Protein AF-A0A8B6C762-F1 (afdb_monomer_lite)

Sequence (130 aa):
MPARGRGRNSKRGVCRSTPACNQREIAEKEATPEEEPTIHAQNDLEGGHSEDDTQSVQSDFASAPKASKKSRPVIDFSPEEEQSMIEWLEANPVLYNKKLNLYKDTAKKEKLWRDKAVEMGKSVDVLKIW

Organism: Mytilus galloprovincialis (NCBI:txid29158)

Secondary structure (DSSP, 8-state):
------------------------------------------------------------------PPPPPPPP----HHHHHHHHHHHHH-GGGT-TTSGGGG-HHHHHHHHHHHHHHTTS-HHHHHH-

InterPro domains:
  IPR006578 MADF domain [PF10545] (86-126)

Foldseek 3Di:
DDDDDDDDDDDDDDDDDDDDDDDDDDDDDDDDDDDDDDDDDDDDDDDDDDDDDDDDDDDDDDDDPPPDDDDDDDQDDDPVLVVVLVVLCVVCVLCPPPVDPSVPVPVVNVVSLVVSCVVVVHDSVSSVVD

pLDDT: mean 70.14, std 20.06, range [33.78, 95.69]

Radius of gyration: 27.33 Å; chains: 1; bounding box: 45×70×75 Å

Structure (mmCIF, N/CA/C/O backbone):
data_AF-A0A8B6C762-F1
#
_entry.id   AF-A0A8B6C762-F1
#
loop_
_atom_site.group_PDB
_atom_site.id
_atom_site.type_symbol
_atom_site.label_atom_id
_atom_site.label_alt_id
_atom_site.label_comp_id
_atom_site.label_asym_id
_atom_site.label_entity_id
_atom_site.label_seq_id
_atom_site.pdbx_PDB_ins_code
_atom_site.Cartn_x
_atom_site.Cartn_y
_atom_site.Cartn_z
_atom_site.occupancy
_atom_site.B_iso_or_equiv
_atom_site.auth_seq_id
_atom_site.auth_comp_id
_atom_site.auth_asym_id
_atom_site.auth_atom_id
_atom_site.pdbx_PDB_model_num
ATOM 1 N N . MET A 1 1 ? 6.794 13.207 -52.193 1.00 46.81 1 MET A N 1
ATOM 2 C CA . MET A 1 1 ? 5.876 12.049 -52.296 1.00 46.81 1 MET A CA 1
ATOM 3 C C . MET A 1 1 ? 5.956 11.242 -51.002 1.00 46.81 1 MET A C 1
ATOM 5 O O . MET A 1 1 ? 7.025 10.707 -50.743 1.00 46.81 1 MET A O 1
ATOM 9 N N . PRO A 1 2 ? 4.915 11.201 -50.151 1.00 50.66 2 PRO A N 1
ATOM 10 C CA . PRO A 1 2 ? 4.962 10.449 -48.897 1.00 50.66 2 PRO A CA 1
ATOM 11 C C . PRO A 1 2 ? 4.570 8.978 -49.118 1.00 50.66 2 PRO A C 1
ATOM 13 O O . PRO A 1 2 ? 3.472 8.680 -49.592 1.00 50.66 2 PRO A O 1
ATOM 16 N N . ALA A 1 3 ? 5.461 8.051 -48.762 1.00 60.44 3 ALA A N 1
ATOM 17 C CA . ALA A 1 3 ? 5.183 6.619 -48.783 1.00 60.44 3 ALA A CA 1
ATOM 18 C C . ALA A 1 3 ? 4.400 6.209 -47.524 1.00 60.44 3 ALA A C 1
ATOM 20 O O . ALA A 1 3 ? 4.885 6.291 -46.398 1.00 60.44 3 ALA A O 1
ATOM 21 N N . ARG A 1 4 ? 3.159 5.764 -47.737 1.00 57.41 4 ARG A N 1
ATOM 22 C CA . ARG A 1 4 ? 2.280 5.151 -46.736 1.00 57.41 4 ARG A CA 1
ATOM 23 C C . ARG A 1 4 ? 2.764 3.730 -46.414 1.00 57.41 4 ARG A C 1
ATOM 25 O O . ARG A 1 4 ? 2.589 2.834 -47.235 1.00 57.41 4 ARG A O 1
ATOM 32 N N . GLY A 1 5 ? 3.296 3.504 -45.215 1.00 55.62 5 GLY A N 1
ATOM 33 C CA . GLY A 1 5 ? 3.543 2.165 -44.670 1.00 55.62 5 GLY A CA 1
ATOM 34 C C . GLY A 1 5 ? 2.345 1.675 -43.856 1.00 55.62 5 GLY A C 1
ATOM 35 O O . GLY A 1 5 ? 2.034 2.233 -42.810 1.00 55.62 5 GLY A O 1
ATOM 36 N N . ARG A 1 6 ? 1.641 0.662 -44.370 1.00 56.69 6 ARG A N 1
ATOM 37 C CA . ARG A 1 6 ? 0.438 0.049 -43.786 1.00 56.69 6 ARG A CA 1
ATOM 38 C C . ARG A 1 6 ? 0.793 -0.918 -42.652 1.00 56.69 6 ARG A C 1
ATOM 40 O O . ARG A 1 6 ? 1.676 -1.752 -42.814 1.00 56.69 6 ARG A O 1
ATOM 47 N N . GLY A 1 7 ? 0.023 -0.868 -41.567 1.00 49.75 7 GLY A N 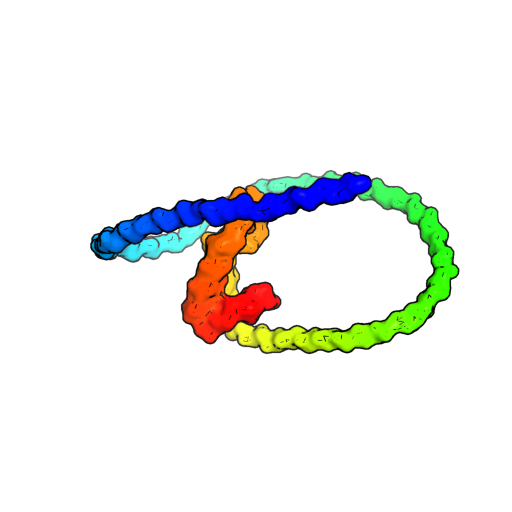1
ATOM 48 C CA . GLY A 1 7 ? -0.002 -1.907 -40.540 1.00 49.75 7 GLY A CA 1
ATOM 49 C C . GLY A 1 7 ? -0.608 -3.233 -41.020 1.00 49.75 7 GLY A C 1
ATOM 50 O O . GLY A 1 7 ? -1.334 -3.268 -42.017 1.00 49.75 7 GLY A O 1
ATOM 51 N N . ARG A 1 8 ? -0.277 -4.304 -40.283 1.00 58.41 8 ARG A N 1
ATOM 52 C CA . ARG A 1 8 ? -0.847 -5.674 -40.199 1.00 58.41 8 ARG A CA 1
ATOM 53 C C . ARG A 1 8 ? 0.169 -6.500 -39.376 1.00 58.41 8 ARG A C 1
ATOM 55 O O . ARG A 1 8 ? 1.354 -6.252 -39.506 1.00 58.41 8 ARG A O 1
ATOM 62 N N . ASN A 1 9 ? -0.129 -7.513 -38.572 1.00 46.31 9 ASN A N 1
ATOM 63 C CA . ASN A 1 9 ? -1.350 -8.109 -38.049 1.00 46.31 9 ASN A CA 1
ATOM 64 C C . ASN A 1 9 ? -0.901 -9.194 -37.038 1.00 46.31 9 ASN A C 1
ATOM 66 O O . ASN A 1 9 ? 0.040 -9.929 -37.314 1.00 46.31 9 ASN A O 1
ATOM 70 N N . SER A 1 10 ? -1.604 -9.286 -35.911 1.00 50.84 10 SER A N 1
ATOM 71 C CA . SER A 1 10 ? -2.041 -10.499 -35.194 1.00 50.84 10 SER A CA 1
ATOM 72 C C . SER A 1 10 ? -1.299 -11.841 -35.385 1.00 50.84 10 SER A C 1
ATOM 74 O O . SER A 1 10 ? -1.336 -12.426 -36.465 1.00 50.84 10 SER A O 1
ATOM 76 N N . LYS A 1 11 ? -0.809 -12.406 -34.267 1.00 57.22 11 LYS A N 1
ATOM 77 C CA . LYS A 1 11 ? -0.786 -13.850 -33.917 1.00 57.22 11 LYS A CA 1
ATOM 78 C C . LYS A 1 11 ? -0.557 -13.949 -32.395 1.00 57.22 11 LYS A C 1
ATOM 80 O O . LYS A 1 11 ? 0.534 -13.691 -31.917 1.00 57.22 11 LYS A O 1
ATOM 85 N N . ARG A 1 12 ? -1.615 -14.006 -31.576 1.00 53.06 12 ARG A N 1
ATOM 86 C CA . ARG A 1 12 ? -2.201 -15.240 -31.009 1.00 53.06 12 ARG A CA 1
ATOM 87 C C . ARG A 1 12 ? -1.148 -16.225 -30.481 1.00 53.06 12 ARG A C 1
ATOM 89 O O . ARG A 1 12 ? -0.680 -17.073 -31.227 1.00 53.06 12 ARG A O 1
ATOM 96 N N . GLY A 1 13 ? -0.867 -16.136 -29.181 1.00 46.78 13 GLY A N 1
ATOM 97 C CA . GLY A 1 13 ? -0.288 -17.208 -28.372 1.00 46.78 13 GLY A CA 1
ATOM 98 C C . GLY A 1 13 ? -1.279 -17.592 -27.277 1.00 46.78 13 GLY A C 1
ATOM 99 O O . GLY A 1 13 ? -1.225 -17.061 -26.176 1.00 46.78 13 GLY A O 1
ATOM 100 N N . VAL A 1 14 ? -2.235 -18.457 -27.618 1.00 50.94 14 VAL A N 1
ATOM 101 C CA . VAL A 1 14 ? -3.075 -19.180 -26.656 1.00 50.94 14 VAL A CA 1
ATOM 102 C C . VAL A 1 14 ? -2.272 -20.405 -26.235 1.00 50.94 14 VAL A C 1
ATOM 104 O O . VAL A 1 14 ? -2.111 -21.317 -27.043 1.00 50.94 14 VAL A O 1
ATOM 107 N N . CYS A 1 15 ? -1.782 -20.441 -24.998 1.00 48.59 15 CYS A N 1
ATOM 108 C CA . CYS A 1 15 ? -1.343 -21.686 -24.372 1.00 48.59 15 CYS A CA 1
ATOM 109 C C . CYS A 1 15 ? -2.401 -22.116 -23.355 1.00 48.59 15 CYS A C 1
ATOM 111 O O . CYS A 1 15 ? -2.835 -21.341 -22.506 1.00 48.59 15 CYS A O 1
ATOM 113 N N . ARG A 1 16 ? -2.869 -23.346 -23.563 1.00 51.06 16 ARG A N 1
ATOM 114 C CA . ARG A 1 16 ? -3.987 -24.014 -22.903 1.00 51.06 16 ARG A CA 1
ATOM 115 C C . ARG A 1 16 ? -3.679 -24.402 -21.455 1.00 51.06 16 ARG A C 1
ATOM 117 O O . ARG A 1 16 ? -2.538 -24.648 -21.086 1.00 51.06 16 ARG A O 1
ATOM 124 N N . SER A 1 17 ? -4.773 -24.514 -20.714 1.00 47.12 17 SER A N 1
ATOM 125 C CA . SER A 1 17 ? -4.969 -25.038 -19.366 1.00 47.12 17 SER A CA 1
ATOM 126 C C . SER A 1 17 ? -4.337 -26.404 -19.074 1.00 47.12 17 SER A C 1
ATOM 128 O O . SER A 1 17 ? -4.377 -27.301 -19.914 1.00 47.12 17 SER A O 1
ATOM 130 N N . THR A 1 18 ? -3.970 -26.601 -17.806 1.00 56.47 18 THR A N 1
ATOM 131 C CA . THR A 1 18 ? -4.074 -27.883 -17.085 1.00 56.47 18 THR A CA 1
ATOM 132 C C . THR A 1 18 ? -4.676 -27.634 -15.692 1.00 56.47 18 THR A C 1
ATOM 134 O O . THR A 1 18 ? -4.180 -26.748 -14.994 1.00 56.47 18 THR A O 1
ATOM 137 N N . PRO A 1 19 ? -5.726 -28.369 -15.275 1.00 57.84 19 PRO A N 1
ATOM 138 C CA . PRO A 1 19 ? -6.214 -28.418 -13.894 1.00 57.84 19 PRO A CA 1
ATOM 139 C C . PRO A 1 19 ? -5.760 -29.699 -13.150 1.00 57.84 19 PRO A C 1
ATOM 141 O O . PRO A 1 19 ? -5.314 -30.647 -13.791 1.00 57.84 19 PRO A O 1
ATOM 144 N N . ALA A 1 20 ? -6.001 -29.723 -11.825 1.00 45.28 20 ALA A N 1
ATOM 145 C CA . ALA A 1 20 ? -5.841 -30.821 -10.838 1.00 45.28 20 ALA A CA 1
ATOM 146 C C . ALA A 1 20 ? -4.420 -30.979 -10.238 1.00 45.28 20 ALA A C 1
ATOM 148 O O . ALA A 1 20 ? -3.443 -30.848 -10.959 1.00 45.28 20 ALA A O 1
ATOM 149 N N . CYS A 1 21 ? -4.172 -31.259 -8.949 1.00 33.78 21 CYS A N 1
ATOM 150 C CA . CYS A 1 21 ? -4.938 -31.646 -7.747 1.00 33.78 21 CYS A CA 1
ATOM 151 C C . CYS A 1 21 ? -3.987 -31.379 -6.542 1.00 33.78 21 CYS A C 1
ATOM 153 O O . CYS A 1 21 ? -2.807 -31.692 -6.652 1.00 33.78 21 CYS A O 1
ATOM 155 N N . ASN A 1 22 ? -4.304 -30.533 -5.559 1.00 44.72 22 ASN A N 1
ATOM 156 C CA . ASN A 1 22 ? -4.894 -30.789 -4.231 1.00 44.72 22 ASN A CA 1
ATOM 157 C C . ASN A 1 22 ? -4.196 -31.802 -3.271 1.00 44.72 22 ASN A C 1
ATOM 159 O O . ASN A 1 22 ? -4.041 -32.972 -3.601 1.00 44.72 22 ASN A O 1
ATOM 163 N N . GLN A 1 23 ? -3.969 -31.312 -2.036 1.00 46.03 23 GLN A N 1
ATOM 164 C CA . GLN A 1 23 ? -3.786 -31.973 -0.718 1.00 46.03 23 GLN A CA 1
ATOM 165 C C . GLN A 1 23 ? -2.415 -32.517 -0.252 1.00 46.03 23 GLN A C 1
ATOM 167 O O . GLN A 1 23 ? -1.937 -33.540 -0.736 1.00 46.03 23 GLN A O 1
ATOM 172 N N . ARG A 1 24 ? -1.885 -31.887 0.818 1.00 51.16 24 ARG A N 1
ATOM 173 C CA . ARG A 1 24 ? -1.632 -32.419 2.193 1.00 51.16 24 ARG A CA 1
ATOM 174 C C . ARG A 1 24 ? -0.865 -31.345 2.993 1.00 51.16 24 ARG A C 1
ATOM 176 O O . ARG A 1 24 ? 0.141 -30.846 2.509 1.00 51.16 24 ARG A O 1
ATOM 183 N N . GLU A 1 25 ? -1.460 -30.732 4.022 1.00 50.69 25 GLU A N 1
ATOM 184 C CA . GLU A 1 25 ? -1.336 -31.103 5.450 1.00 50.69 25 GLU A CA 1
ATOM 185 C C . GLU A 1 25 ? 0.102 -31.447 5.877 1.00 50.69 25 GLU A C 1
ATOM 187 O O . GLU A 1 25 ? 0.690 -32.369 5.316 1.00 50.69 25 GLU A O 1
ATOM 192 N N . ILE A 1 26 ? 0.643 -30.728 6.873 1.00 44.66 26 ILE A N 1
ATOM 193 C CA . ILE A 1 26 ? 1.108 -31.254 8.177 1.00 44.66 26 ILE A CA 1
ATOM 194 C C . ILE A 1 26 ? 1.945 -30.179 8.921 1.00 44.66 26 ILE A C 1
ATOM 196 O O . ILE A 1 26 ? 2.924 -29.660 8.394 1.00 44.66 26 ILE A O 1
ATOM 200 N N . ALA A 1 27 ? 1.552 -29.981 10.185 1.00 48.72 27 ALA A N 1
ATOM 201 C CA . ALA A 1 27 ? 2.325 -29.614 11.380 1.00 48.72 27 ALA A CA 1
ATOM 202 C C . ALA A 1 27 ? 2.843 -28.181 11.593 1.00 48.72 27 ALA A C 1
ATOM 204 O O . ALA A 1 27 ? 3.872 -27.758 11.071 1.00 48.72 27 ALA A O 1
ATOM 205 N N . GLU A 1 28 ? 2.156 -27.526 12.534 1.00 51.03 28 GLU A N 1
ATOM 206 C CA . GLU A 1 28 ? 2.714 -26.887 13.733 1.00 51.03 28 GLU A CA 1
ATOM 207 C C . GLU A 1 28 ? 4.192 -27.184 14.029 1.00 51.03 28 GLU A C 1
ATOM 209 O O . GLU A 1 28 ? 4.608 -28.344 14.106 1.00 51.03 28 GLU A O 1
ATOM 214 N N . LYS A 1 29 ? 4.934 -26.124 14.364 1.00 49.00 29 LYS A N 1
ATOM 215 C CA . LYS A 1 29 ? 5.813 -26.122 15.538 1.00 49.00 29 LYS A CA 1
ATOM 216 C C . LYS A 1 29 ? 6.168 -24.694 15.953 1.00 49.00 29 LYS A C 1
ATOM 218 O O . LYS A 1 29 ? 6.845 -23.978 15.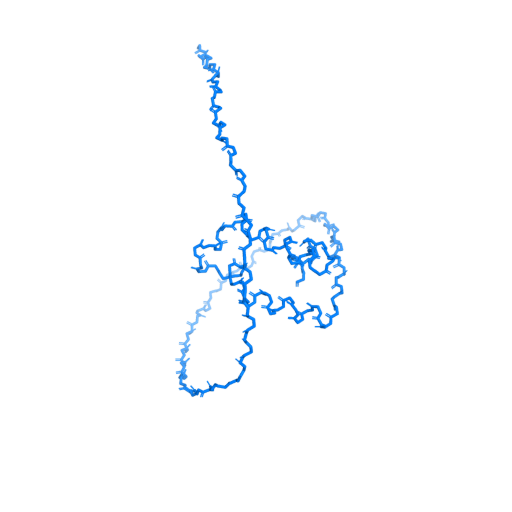222 1.00 49.00 29 LYS A O 1
ATOM 223 N N . GLU A 1 30 ? 5.691 -24.336 17.142 1.00 48.56 30 GLU A N 1
ATOM 224 C CA . GLU A 1 30 ? 6.271 -23.332 18.036 1.00 48.56 30 GLU A CA 1
ATOM 225 C C . GLU A 1 30 ? 7.784 -23.534 18.213 1.00 48.56 30 GLU A C 1
ATOM 227 O O . GLU A 1 30 ? 8.233 -24.672 18.368 1.00 48.56 30 GLU A O 1
ATOM 232 N N . ALA A 1 31 ? 8.527 -22.425 18.282 1.00 43.12 31 ALA A N 1
ATOM 233 C CA . ALA A 1 31 ? 9.642 -22.221 19.215 1.00 43.12 31 ALA A CA 1
ATOM 234 C C . ALA A 1 31 ? 10.148 -20.760 19.144 1.00 43.12 31 ALA A C 1
ATOM 236 O O . ALA A 1 31 ? 10.851 -20.377 18.212 1.00 43.12 31 ALA A O 1
ATOM 237 N N . THR A 1 32 ? 9.803 -19.953 20.147 1.00 38.97 32 THR A N 1
ATOM 238 C CA . THR A 1 32 ? 10.618 -18.846 20.709 1.00 38.97 32 THR A CA 1
ATOM 239 C C . THR A 1 32 ? 11.643 -19.441 21.709 1.00 38.97 32 THR A C 1
ATOM 241 O O . THR A 1 32 ? 11.462 -20.611 22.061 1.00 38.97 32 THR A O 1
ATOM 244 N N . PRO A 1 33 ? 12.627 -18.719 22.308 1.00 51.84 33 PRO A N 1
ATOM 245 C CA . PRO A 1 33 ? 13.250 -17.406 22.037 1.00 51.84 33 PRO A CA 1
ATOM 246 C C . PRO A 1 33 ? 14.819 -17.414 22.146 1.00 51.84 33 PRO A C 1
ATOM 248 O O . PRO A 1 33 ? 15.424 -18.453 22.380 1.00 51.84 33 PRO A O 1
ATOM 251 N N . GLU A 1 34 ? 15.421 -16.215 22.044 1.00 52.41 34 GLU A N 1
ATOM 252 C CA . GLU A 1 34 ? 16.762 -15.764 22.517 1.00 52.41 34 GLU A CA 1
ATOM 253 C C . GLU A 1 34 ? 18.044 -16.180 21.759 1.00 52.41 34 GLU A C 1
ATOM 255 O O . GLU A 1 34 ? 18.348 -17.352 21.595 1.00 52.41 34 GLU A O 1
ATOM 260 N N . GLU A 1 35 ? 18.826 -15.188 21.302 1.00 52.00 35 GLU A N 1
ATOM 261 C CA . GLU A 1 35 ? 20.068 -14.735 21.968 1.00 52.00 35 GLU A CA 1
ATOM 262 C C . GLU A 1 35 ? 20.641 -13.480 21.257 1.00 52.00 35 GLU A C 1
ATOM 264 O O . GLU A 1 35 ? 20.900 -13.480 20.052 1.00 52.00 35 GLU A O 1
ATOM 269 N N . GLU A 1 36 ? 20.841 -12.395 22.018 1.00 54.03 36 GLU A N 1
ATOM 270 C CA . GLU A 1 36 ? 21.813 -11.328 21.711 1.00 54.03 36 GLU A CA 1
ATOM 271 C C . GLU A 1 36 ? 23.242 -11.906 21.749 1.00 54.03 36 GLU A C 1
ATOM 273 O O . GLU A 1 36 ? 23.497 -12.819 22.537 1.00 54.03 36 GLU A O 1
ATOM 278 N N . PRO A 1 37 ? 24.209 -11.372 20.968 1.00 51.38 37 PRO A N 1
ATOM 279 C CA . PRO A 1 37 ? 25.174 -10.473 21.618 1.00 51.38 37 PRO A CA 1
ATOM 280 C C . PRO A 1 37 ? 25.826 -9.382 20.727 1.00 51.38 37 PRO A C 1
ATOM 282 O O . PRO A 1 37 ? 26.233 -9.604 19.590 1.00 51.38 37 PRO A O 1
ATOM 285 N N . THR A 1 38 ? 26.070 -8.235 21.370 1.00 41.12 38 THR A N 1
ATOM 286 C CA . THR A 1 38 ? 27.378 -7.547 21.455 1.00 41.12 38 THR A CA 1
ATOM 287 C C . THR A 1 38 ? 27.913 -6.664 20.301 1.00 41.12 38 THR A C 1
ATOM 289 O O . THR A 1 38 ? 28.448 -7.133 19.308 1.00 41.12 38 THR A O 1
ATOM 292 N N . ILE A 1 39 ? 27.888 -5.346 20.578 1.00 46.34 39 ILE A N 1
ATOM 293 C CA . ILE A 1 39 ? 28.951 -4.301 20.514 1.00 46.34 39 ILE A CA 1
ATOM 294 C C . ILE A 1 39 ? 29.947 -4.257 19.323 1.00 46.34 39 ILE A C 1
ATOM 296 O O . ILE A 1 39 ? 30.723 -5.184 19.146 1.00 46.34 39 ILE A O 1
ATOM 300 N N . HIS A 1 40 ? 30.061 -3.061 18.704 1.00 43.66 40 HIS A N 1
ATOM 301 C CA . HIS A 1 40 ? 31.202 -2.381 18.016 1.00 43.66 40 HIS A CA 1
ATOM 302 C C . HIS A 1 40 ? 30.757 -1.820 16.646 1.00 43.66 40 HIS A C 1
ATOM 304 O O . HIS A 1 40 ? 30.101 -2.512 15.887 1.00 43.66 40 HIS A O 1
ATOM 310 N N . ALA A 1 41 ? 31.054 -0.595 16.213 1.00 46.81 41 ALA A N 1
ATOM 311 C CA . ALA A 1 41 ? 32.076 0.363 16.602 1.00 46.81 41 ALA A CA 1
ATOM 312 C C . ALA A 1 41 ? 31.615 1.793 16.257 1.00 46.81 41 ALA A C 1
ATOM 314 O O . ALA A 1 41 ? 30.822 2.009 15.339 1.00 46.81 41 ALA A O 1
ATOM 315 N N . GLN A 1 42 ? 32.159 2.759 16.994 1.00 46.06 42 GLN A N 1
ATOM 316 C CA . GLN A 1 42 ? 32.115 4.184 16.688 1.00 46.06 42 GLN A CA 1
ATOM 317 C C . GLN A 1 42 ? 32.815 4.445 15.347 1.00 46.06 42 GLN A C 1
ATOM 319 O O . GLN A 1 42 ? 33.936 3.988 15.142 1.00 46.06 42 GLN A O 1
ATOM 324 N N . ASN A 1 43 ? 32.168 5.197 14.459 1.00 45.84 43 ASN A N 1
ATOM 325 C CA . ASN A 1 43 ? 32.835 5.879 13.356 1.00 45.84 43 ASN A CA 1
ATOM 326 C C . ASN A 1 43 ? 32.494 7.364 13.459 1.00 45.84 43 ASN A C 1
ATOM 328 O O . ASN A 1 43 ? 31.465 7.821 12.965 1.00 45.84 43 ASN A O 1
ATOM 332 N N . ASP A 1 44 ? 33.383 8.079 14.143 1.00 48.09 44 ASP A N 1
ATOM 333 C CA . ASP A 1 44 ? 33.642 9.496 13.935 1.00 48.09 44 ASP A CA 1
ATOM 334 C C . ASP A 1 44 ? 34.107 9.684 12.488 1.00 48.09 44 ASP A C 1
ATOM 336 O O . ASP A 1 44 ? 35.149 9.164 12.089 1.00 48.09 44 ASP A O 1
ATOM 340 N N . LEU A 1 45 ? 33.329 10.413 11.697 1.00 54.56 45 LEU A N 1
ATOM 341 C CA . LEU A 1 45 ? 33.788 10.999 10.444 1.00 54.56 45 LEU A CA 1
ATOM 342 C C . LEU A 1 45 ? 33.190 12.399 10.350 1.00 54.56 45 LEU A C 1
ATOM 344 O O . LEU A 1 45 ? 32.112 12.619 9.798 1.00 54.56 45 LEU A O 1
ATOM 348 N N . GLU A 1 46 ? 33.931 13.337 10.936 1.00 52.59 46 GLU A N 1
ATOM 349 C CA . GLU A 1 46 ? 33.887 14.743 10.570 1.00 52.59 46 GLU A CA 1
ATOM 350 C C . GLU A 1 46 ? 34.110 14.868 9.059 1.00 52.59 46 GLU A C 1
ATOM 352 O O . GLU A 1 46 ? 35.147 14.487 8.515 1.00 52.59 46 GLU A O 1
ATOM 357 N N . GLY A 1 47 ? 33.104 15.396 8.373 1.00 44.06 47 GLY A N 1
ATOM 358 C CA . GLY A 1 47 ? 33.168 15.744 6.965 1.00 44.06 47 GLY A CA 1
ATOM 359 C C . GLY A 1 47 ? 32.628 17.149 6.797 1.00 44.06 47 GLY A C 1
ATOM 360 O O . GLY A 1 47 ? 31.438 17.325 6.546 1.00 44.06 47 GLY A O 1
ATOM 361 N N . GLY A 1 48 ? 33.505 18.139 6.971 1.00 50.12 48 GLY A N 1
ATOM 362 C CA . GLY A 1 48 ? 33.223 19.529 6.640 1.00 50.12 48 GLY A CA 1
ATOM 363 C C . GLY A 1 48 ? 32.779 19.643 5.185 1.00 50.12 48 GLY A C 1
ATOM 364 O O . GLY A 1 48 ? 33.487 19.207 4.275 1.00 50.12 48 GLY A O 1
ATOM 365 N N . HIS A 1 49 ? 31.598 20.219 4.970 1.00 42.38 49 HIS A N 1
ATOM 366 C CA . HIS A 1 49 ? 31.143 20.593 3.642 1.00 42.38 49 HIS A CA 1
ATOM 367 C C . HIS A 1 49 ? 30.973 22.104 3.570 1.00 42.38 49 HIS A C 1
ATOM 369 O O . HIS A 1 49 ? 30.172 22.702 4.282 1.00 42.38 49 HIS A O 1
ATOM 375 N N . SER A 1 50 ? 31.815 22.640 2.696 1.00 49.94 50 SER A N 1
ATOM 376 C CA . SER A 1 50 ? 31.982 24.005 2.236 1.00 49.94 50 SER A CA 1
ATOM 377 C C . SER A 1 50 ? 30.695 24.823 2.156 1.00 49.94 50 SER A C 1
ATOM 379 O O . SER A 1 50 ? 29.696 24.425 1.561 1.00 49.94 50 SER A O 1
ATOM 381 N N . GLU A 1 51 ? 30.808 26.017 2.713 1.00 49.94 51 GLU A N 1
ATOM 382 C CA . GLU A 1 51 ? 30.024 27.213 2.445 1.00 49.94 51 GLU A CA 1
ATOM 383 C C . GLU A 1 51 ? 30.150 27.548 0.948 1.00 49.94 51 GLU A C 1
ATOM 385 O O . GLU A 1 51 ? 31.246 27.840 0.469 1.00 49.94 51 GLU A O 1
ATOM 390 N N . ASP A 1 52 ? 29.044 27.457 0.206 1.00 48.88 52 ASP A N 1
ATOM 391 C CA . ASP A 1 52 ? 28.917 28.033 -1.135 1.00 48.88 52 ASP A CA 1
ATOM 392 C C . ASP A 1 52 ? 27.784 29.065 -1.115 1.00 48.88 52 ASP A C 1
ATOM 394 O O . ASP A 1 52 ? 26.593 28.757 -0.989 1.00 48.88 52 ASP A O 1
ATOM 398 N N . ASP A 1 53 ? 28.225 30.318 -1.153 1.00 55.31 53 ASP A N 1
ATOM 399 C CA . ASP A 1 53 ? 27.454 31.541 -1.301 1.00 55.31 53 ASP A CA 1
ATO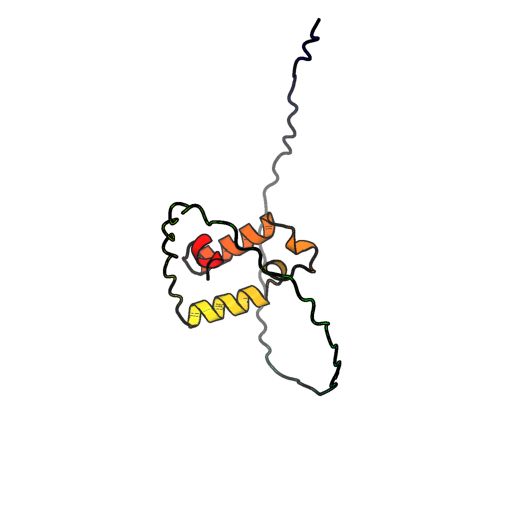M 400 C C . ASP A 1 53 ? 26.769 31.538 -2.675 1.00 55.31 53 ASP A C 1
ATOM 402 O O . ASP A 1 53 ? 27.400 31.757 -3.708 1.00 55.31 53 ASP A O 1
ATOM 406 N N . THR A 1 54 ? 25.459 31.286 -2.702 1.00 56.81 54 THR A N 1
ATOM 407 C CA . THR A 1 54 ? 24.650 31.482 -3.910 1.00 56.81 54 THR A CA 1
ATOM 408 C C . THR A 1 54 ? 23.636 32.593 -3.683 1.00 56.81 54 THR A C 1
ATOM 410 O O . THR A 1 54 ? 22.621 32.460 -2.998 1.00 56.81 54 THR A O 1
ATOM 413 N N . GLN A 1 55 ? 23.965 33.738 -4.275 1.00 50.97 55 GLN A N 1
ATOM 414 C CA . GLN A 1 55 ? 23.183 34.963 -4.289 1.00 50.97 55 GLN A CA 1
ATOM 415 C C . GLN A 1 55 ? 21.753 34.721 -4.789 1.00 50.97 55 GLN A C 1
ATOM 417 O O . GLN A 1 55 ? 21.507 34.257 -5.903 1.00 50.97 55 GLN A O 1
ATOM 422 N N . SER A 1 56 ? 20.800 35.090 -3.935 1.00 58.78 56 SER A N 1
ATOM 423 C CA . SER A 1 56 ? 19.364 35.048 -4.185 1.00 58.78 56 SER A CA 1
ATOM 424 C C . SER A 1 56 ? 18.949 36.197 -5.109 1.00 58.78 56 SER A C 1
ATOM 426 O O . SER A 1 56 ? 18.779 37.337 -4.674 1.00 58.78 56 SER A O 1
ATOM 428 N N . VAL A 1 57 ? 18.781 35.902 -6.399 1.00 58.88 57 VAL A N 1
ATOM 429 C CA . VAL A 1 57 ? 18.087 36.788 -7.341 1.00 58.88 57 VAL A CA 1
ATOM 430 C C . VAL A 1 57 ? 16.578 36.589 -7.194 1.00 58.88 57 VAL A C 1
ATOM 432 O O . VAL A 1 57 ? 16.004 35.581 -7.608 1.00 58.88 57 VAL A O 1
ATOM 435 N N . GLN A 1 58 ? 15.930 37.567 -6.563 1.00 56.41 58 GLN A N 1
ATOM 436 C CA . GLN A 1 58 ? 14.477 37.678 -6.501 1.00 56.41 58 GLN A CA 1
ATOM 437 C C . GLN A 1 58 ? 13.930 37.826 -7.925 1.00 56.41 58 GLN A C 1
ATOM 439 O O . GLN A 1 58 ? 14.225 38.799 -8.612 1.00 56.41 58 GLN A O 1
ATOM 444 N N . SER A 1 59 ? 13.144 36.847 -8.368 1.00 58.78 59 SER A N 1
ATOM 445 C CA . SER A 1 59 ? 12.335 36.946 -9.581 1.00 58.78 59 SER A CA 1
ATOM 446 C C . SER A 1 59 ? 10.863 36.813 -9.205 1.00 58.78 59 SER A C 1
ATOM 448 O O . SER A 1 59 ? 10.471 35.934 -8.434 1.00 58.78 59 SER A O 1
ATOM 450 N N . ASP A 1 60 ? 10.077 37.764 -9.701 1.00 55.56 60 ASP A N 1
ATOM 451 C CA . ASP A 1 60 ? 8.666 37.980 -9.414 1.00 55.56 60 ASP A CA 1
ATOM 452 C C . ASP A 1 60 ? 7.821 36.707 -9.552 1.00 55.56 60 ASP A C 1
ATOM 454 O O . ASP A 1 60 ? 7.624 36.151 -10.636 1.00 55.56 60 ASP A O 1
ATOM 458 N N . PHE A 1 61 ? 7.271 36.255 -8.424 1.00 51.41 61 PHE A N 1
ATOM 459 C CA . PHE A 1 61 ? 6.328 35.145 -8.370 1.00 51.41 61 PHE A CA 1
ATOM 460 C C . PHE A 1 61 ? 4.975 35.595 -8.938 1.00 51.41 61 PHE A C 1
ATOM 462 O O . PHE A 1 61 ? 4.147 36.194 -8.246 1.00 51.41 61 PHE A O 1
ATOM 469 N N . ALA A 1 62 ? 4.714 35.264 -10.203 1.00 60.91 62 ALA A N 1
ATOM 470 C CA . ALA A 1 62 ? 3.356 35.239 -10.730 1.00 60.91 62 ALA A CA 1
ATOM 471 C C . ALA A 1 62 ? 2.507 34.308 -9.843 1.00 60.91 62 ALA A C 1
ATOM 473 O O . ALA A 1 62 ? 2.830 33.131 -9.669 1.00 60.91 62 ALA A O 1
ATOM 474 N N . SER A 1 63 ? 1.441 34.845 -9.243 1.00 63.62 63 SER A N 1
ATOM 475 C CA . SER A 1 63 ? 0.542 34.097 -8.358 1.00 63.62 63 SER A CA 1
ATOM 476 C C . SER A 1 63 ? -0.132 32.950 -9.113 1.00 63.62 63 SER A C 1
ATOM 478 O O . SER A 1 63 ? -1.152 33.132 -9.776 1.00 63.62 63 SER A O 1
ATOM 480 N N . ALA A 1 64 ? 0.442 31.753 -9.003 1.00 69.56 64 ALA A N 1
ATOM 481 C CA . ALA A 1 64 ? -0.176 30.520 -9.462 1.00 69.56 64 ALA A CA 1
ATOM 482 C C . ALA A 1 64 ? -1.444 30.219 -8.632 1.00 69.56 64 ALA A C 1
ATOM 484 O O . ALA A 1 64 ? -1.463 30.468 -7.419 1.00 69.56 64 ALA A O 1
ATOM 485 N N . PRO A 1 65 ? -2.513 29.671 -9.243 1.00 66.25 65 PRO A N 1
ATOM 486 C CA . PRO A 1 65 ? -3.728 29.314 -8.521 1.00 66.25 65 PRO A CA 1
ATOM 487 C C . PRO A 1 65 ? -3.411 28.268 -7.447 1.00 66.25 65 PRO A C 1
ATOM 489 O O . PRO A 1 65 ? -2.830 27.218 -7.724 1.00 66.25 65 PRO A O 1
ATOM 492 N N . LYS A 1 66 ? -3.793 28.567 -6.201 1.00 69.44 66 LYS A N 1
ATOM 493 C CA . LYS A 1 66 ? -3.574 27.694 -5.043 1.00 69.44 66 LYS A CA 1
ATOM 494 C C . LYS A 1 66 ? -4.312 26.373 -5.268 1.00 69.44 66 LYS A C 1
ATOM 496 O O . LYS A 1 66 ? -5.536 26.322 -5.175 1.00 69.44 66 LYS A O 1
ATOM 501 N N . ALA A 1 67 ? -3.569 25.308 -5.568 1.00 72.12 67 ALA A N 1
ATOM 502 C CA . ALA A 1 67 ? -4.118 23.963 -5.661 1.00 72.12 67 ALA A CA 1
ATOM 503 C C . ALA A 1 67 ? -4.797 23.603 -4.330 1.00 72.12 67 ALA A C 1
ATOM 505 O O . ALA A 1 67 ? -4.159 23.613 -3.274 1.00 72.12 67 ALA A O 1
ATOM 506 N N . SER A 1 68 ? -6.098 23.305 -4.369 1.00 72.44 68 SER A N 1
ATOM 507 C CA . SER A 1 68 ? -6.809 22.804 -3.198 1.00 72.44 68 SER A CA 1
ATOM 508 C C . SER A 1 68 ? -6.208 21.455 -2.804 1.00 72.44 68 SER A C 1
ATOM 510 O O . SER A 1 68 ? -6.198 20.498 -3.584 1.00 72.44 68 SER A O 1
ATOM 512 N N . LYS A 1 69 ? -5.643 21.393 -1.593 1.00 76.06 69 LYS A N 1
ATOM 513 C CA . LYS A 1 69 ? -5.075 20.163 -1.038 1.00 76.06 69 LYS A CA 1
ATOM 514 C C . LYS A 1 69 ? -6.200 19.130 -0.954 1.00 76.06 69 LYS A C 1
ATOM 516 O O . LYS A 1 69 ? -7.179 19.349 -0.245 1.00 76.06 69 LYS A O 1
ATOM 521 N N . LYS A 1 70 ? -6.087 18.026 -1.702 1.00 75.56 70 LYS A N 1
ATOM 522 C CA . LYS A 1 70 ? -6.980 16.872 -1.531 1.00 75.56 70 LYS A CA 1
ATOM 523 C C . LYS A 1 70 ? -6.830 16.384 -0.090 1.00 75.56 70 LYS A C 1
ATOM 525 O O . LYS A 1 70 ? -5.704 16.159 0.354 1.00 75.56 70 LYS A O 1
ATOM 530 N N . SER A 1 71 ? -7.947 16.260 0.625 1.00 73.75 71 SER A N 1
ATOM 531 C CA . SER A 1 71 ? -7.957 15.659 1.959 1.00 73.75 71 SER A CA 1
ATOM 532 C C . SER A 1 71 ? -7.412 14.241 1.852 1.00 73.75 71 SER A C 1
ATOM 534 O O . SER A 1 71 ? -7.889 13.467 1.021 1.00 73.75 71 SER A O 1
ATOM 536 N N . ARG A 1 72 ? -6.408 13.910 2.668 1.00 73.81 72 ARG A N 1
ATOM 537 C CA . ARG A 1 72 ? -5.988 12.516 2.828 1.00 73.81 72 ARG A CA 1
ATOM 538 C C . ARG A 1 72 ? -7.123 11.778 3.547 1.00 73.81 72 ARG A C 1
ATOM 540 O O . ARG A 1 72 ? -7.728 12.378 4.439 1.00 73.81 72 ARG A O 1
ATOM 547 N N . PRO A 1 73 ? -7.463 10.545 3.145 1.00 69.56 73 PRO A N 1
ATOM 548 C CA . PRO A 1 73 ? -8.382 9.736 3.930 1.00 69.56 73 PRO A CA 1
ATOM 549 C C . PRO A 1 73 ? -7.772 9.538 5.321 1.00 69.56 73 PRO A C 1
ATOM 551 O O . PRO A 1 73 ? -6.591 9.210 5.430 1.00 69.56 73 PRO A O 1
ATOM 554 N N . VAL A 1 74 ? -8.559 9.798 6.366 1.00 70.50 74 VAL A N 1
ATOM 555 C CA . VAL A 1 74 ? -8.200 9.386 7.725 1.00 70.50 74 VAL A CA 1
ATOM 556 C C . VAL A 1 74 ? -8.380 7.880 7.756 1.00 70.50 74 VAL A C 1
ATOM 558 O O . VAL A 1 74 ? -9.446 7.370 7.409 1.00 70.50 74 VAL A O 1
ATOM 561 N N . ILE A 1 75 ? -7.295 7.184 8.052 1.00 79.75 75 ILE A N 1
ATOM 562 C CA . ILE A 1 75 ? -7.244 5.738 8.064 1.00 79.75 75 ILE A CA 1
ATOM 563 C C . ILE A 1 75 ? -6.843 5.354 9.480 1.00 79.75 75 ILE A C 1
ATOM 565 O O . ILE A 1 75 ? -5.668 5.408 9.830 1.00 79.75 75 ILE A O 1
ATOM 569 N N . ASP A 1 76 ? -7.840 5.008 10.283 1.00 78.88 76 ASP A N 1
ATOM 570 C CA . ASP A 1 76 ? -7.629 4.572 11.655 1.00 78.88 76 ASP A CA 1
ATOM 571 C C . ASP A 1 76 ? -7.480 3.044 11.652 1.00 78.88 76 ASP A C 1
ATOM 573 O O . ASP A 1 76 ? -8.408 2.313 11.288 1.00 78.88 76 ASP A O 1
ATOM 577 N N . PHE A 1 77 ? -6.288 2.555 11.992 1.00 84.94 77 PHE A N 1
ATOM 578 C CA . PHE A 1 77 ? -6.057 1.148 12.316 1.00 84.94 77 PHE A CA 1
ATOM 579 C C . PHE A 1 77 ? -6.068 0.990 13.837 1.00 84.94 77 PHE A C 1
ATOM 581 O O . PHE A 1 77 ? -5.554 1.832 14.570 1.00 84.94 77 PHE A O 1
ATOM 588 N N . SER A 1 78 ? -6.677 -0.091 14.318 1.00 90.56 78 SER A N 1
ATOM 589 C CA . SER A 1 78 ? -6.521 -0.521 15.707 1.00 90.56 78 SER A CA 1
ATOM 590 C C . SER A 1 78 ? -5.064 -0.939 15.944 1.00 90.56 78 SER A C 1
ATOM 592 O O . SER A 1 78 ? -4.468 -1.528 15.038 1.00 90.56 78 SER A O 1
ATOM 594 N N . PRO A 1 79 ? -4.490 -0.727 17.143 1.00 90.31 79 PRO A N 1
ATOM 595 C CA . PRO A 1 79 ? -3.117 -1.141 17.451 1.00 90.31 79 PRO A CA 1
ATOM 596 C C . PRO A 1 79 ? -2.842 -2.626 17.156 1.00 90.31 79 PRO A C 1
ATOM 598 O O . PRO A 1 79 ? -1.740 -2.987 16.755 1.00 90.31 79 PRO A O 1
ATOM 601 N N . GLU A 1 80 ? -3.848 -3.493 17.290 1.00 91.69 80 GLU A N 1
ATOM 602 C CA . GLU A 1 80 ? -3.730 -4.917 16.942 1.00 91.69 80 GLU A CA 1
ATOM 603 C C . GLU A 1 80 ? -3.555 -5.139 15.430 1.00 91.69 80 GLU A C 1
ATOM 605 O O . GLU A 1 80 ? -2.766 -5.979 14.993 1.00 91.69 80 GLU A O 1
ATOM 610 N N . GLU A 1 81 ? -4.263 -4.361 14.612 1.00 91.19 81 GLU A N 1
ATOM 611 C CA . GLU A 1 81 ? -4.174 -4.440 13.153 1.00 91.19 81 GLU A CA 1
ATOM 612 C C . GLU A 1 81 ? -2.853 -3.851 12.649 1.00 91.19 81 GLU A C 1
ATOM 614 O O . GLU A 1 81 ? -2.263 -4.376 11.704 1.00 91.19 81 GLU A O 1
ATOM 619 N N . GLU A 1 82 ? -2.375 -2.780 13.286 1.00 92.25 82 GLU A N 1
ATOM 620 C CA . GLU A 1 82 ? -1.058 -2.197 13.018 1.00 92.25 82 GLU A CA 1
ATOM 621 C C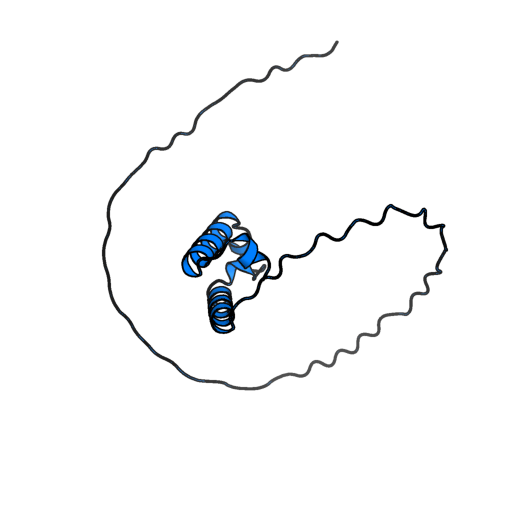 . GLU A 1 82 ? 0.048 -3.213 13.288 1.00 92.25 82 GLU A C 1
ATOM 623 O O . GLU A 1 82 ? 0.889 -3.451 12.419 1.00 92.25 82 GLU A O 1
ATOM 628 N N . GLN A 1 83 ? -0.006 -3.889 14.438 1.00 94.44 83 GLN A N 1
ATOM 629 C CA . GLN A 1 83 ? 0.959 -4.927 14.784 1.00 94.44 83 GLN A CA 1
ATOM 630 C C . GLN A 1 83 ? 0.950 -6.072 13.761 1.00 94.44 83 GLN A C 1
ATOM 632 O O . GLN A 1 83 ? 2.009 -6.485 13.286 1.00 94.44 83 GLN A O 1
ATOM 637 N N . SER A 1 84 ? -0.239 -6.529 13.353 1.00 92.44 84 SER A N 1
ATOM 638 C CA . SER A 1 84 ? -0.383 -7.557 12.313 1.00 92.44 84 SER A CA 1
ATOM 639 C C . SER A 1 84 ? 0.185 -7.114 10.959 1.00 92.44 84 SER A C 1
ATOM 641 O O . SER A 1 84 ? 0.687 -7.931 10.180 1.00 92.44 84 SER A O 1
ATOM 643 N N . MET A 1 85 ? 0.108 -5.820 10.642 1.00 92.75 85 MET A N 1
ATOM 644 C CA . MET A 1 85 ? 0.662 -5.284 9.405 1.00 92.75 85 MET A CA 1
ATOM 645 C C . MET A 1 85 ? 2.183 -5.150 9.462 1.00 92.75 85 MET A C 1
ATOM 647 O O . MET A 1 85 ? 2.839 -5.466 8.469 1.00 92.75 85 MET A O 1
ATOM 651 N N . ILE A 1 86 ? 2.745 -4.747 10.604 1.00 93.88 86 ILE A N 1
ATOM 652 C CA . ILE A 1 86 ? 4.198 -4.694 10.822 1.00 93.88 86 ILE A CA 1
ATOM 653 C C . ILE A 1 86 ? 4.800 -6.090 10.665 1.00 93.88 86 ILE A C 1
ATOM 655 O O . ILE A 1 86 ? 5.685 -6.274 9.831 1.00 93.88 86 ILE A O 1
ATOM 659 N N . GLU A 1 87 ? 4.266 -7.083 11.378 1.00 95.06 87 GLU A N 1
ATOM 660 C CA . GLU A 1 87 ? 4.739 -8.472 11.303 1.00 95.06 87 GLU A CA 1
ATOM 661 C C . GLU A 1 87 ? 4.680 -9.006 9.863 1.00 95.06 87 GLU A C 1
ATOM 663 O O . GLU A 1 87 ? 5.617 -9.625 9.350 1.00 95.06 87 GLU A O 1
ATOM 668 N N . TRP A 1 88 ? 3.594 -8.698 9.152 1.00 94.94 88 TRP A N 1
ATOM 669 C CA . TRP A 1 88 ? 3.448 -9.082 7.756 1.00 94.94 88 TRP A CA 1
ATOM 670 C C . TRP A 1 88 ? 4.461 -8.395 6.829 1.00 94.94 88 TRP A C 1
ATOM 672 O O . TRP A 1 88 ? 4.977 -9.039 5.906 1.00 94.94 88 TRP A O 1
ATOM 682 N N . LEU A 1 89 ? 4.754 -7.109 7.048 1.00 94.38 89 LEU A N 1
ATOM 683 C CA . LEU A 1 89 ? 5.767 -6.379 6.286 1.00 94.38 89 LEU A CA 1
ATOM 684 C C . LEU A 1 89 ? 7.155 -6.973 6.531 1.00 94.38 89 LEU A C 1
ATOM 686 O O . LEU A 1 89 ? 7.869 -7.222 5.559 1.00 94.38 89 LEU A O 1
ATOM 690 N N . GLU A 1 90 ? 7.508 -7.265 7.783 1.00 94.56 90 GLU A N 1
ATOM 691 C CA . GLU A 1 90 ? 8.780 -7.898 8.155 1.00 94.56 90 GLU A CA 1
ATOM 692 C C . GLU A 1 90 ? 8.952 -9.276 7.504 1.00 94.56 90 GLU A C 1
ATOM 694 O O . GLU A 1 90 ? 10.005 -9.568 6.930 1.00 94.56 90 GLU A O 1
ATOM 699 N N . ALA A 1 91 ? 7.893 -10.089 7.486 1.00 94.19 91 ALA A N 1
ATOM 700 C CA . ALA A 1 91 ? 7.890 -11.387 6.812 1.00 94.19 91 ALA A CA 1
ATOM 701 C C . ALA A 1 91 ? 8.013 -11.280 5.278 1.00 94.19 91 ALA A C 1
ATOM 703 O O . ALA A 1 91 ? 8.435 -12.230 4.610 1.00 94.19 91 ALA A O 1
ATOM 704 N N . ASN A 1 92 ? 7.661 -10.131 4.689 1.00 93.69 92 ASN A N 1
ATOM 705 C CA . ASN A 1 92 ? 7.629 -9.914 3.242 1.00 93.69 92 ASN A CA 1
ATOM 706 C C . ASN A 1 92 ? 8.547 -8.758 2.807 1.00 93.69 92 ASN A C 1
ATOM 708 O O . ASN A 1 92 ? 8.080 -7.756 2.247 1.00 93.69 92 ASN A O 1
ATOM 712 N N . PRO A 1 93 ? 9.883 -8.920 2.906 1.00 92.44 93 PRO A N 1
ATOM 713 C CA . PRO A 1 93 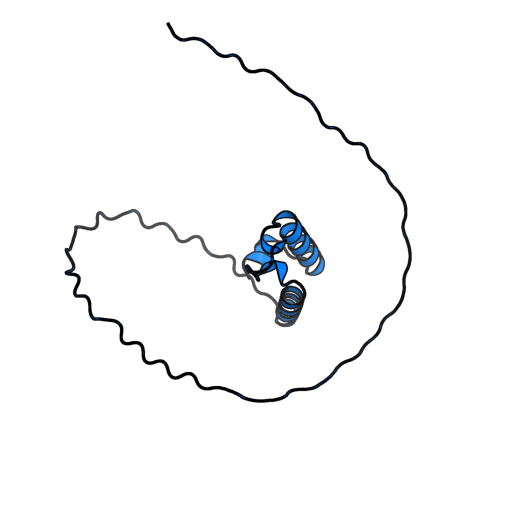? 10.839 -7.868 2.562 1.00 92.44 93 PRO A CA 1
ATOM 714 C C . PRO A 1 93 ? 10.768 -7.433 1.097 1.00 92.44 93 PRO A C 1
ATOM 716 O O . PRO A 1 93 ? 11.215 -6.345 0.743 1.00 92.44 93 PRO A O 1
ATOM 719 N N . VAL A 1 94 ? 10.154 -8.236 0.226 1.00 92.75 94 VAL A N 1
ATOM 720 C CA . VAL A 1 94 ? 9.886 -7.882 -1.175 1.00 92.75 94 VAL A CA 1
ATOM 721 C C . VAL A 1 94 ? 9.042 -6.612 -1.334 1.00 92.75 94 VAL A C 1
ATOM 723 O O . VAL A 1 94 ? 9.068 -6.016 -2.410 1.00 92.75 94 VAL A O 1
ATOM 726 N N . LEU A 1 95 ? 8.309 -6.183 -0.302 1.00 91.19 95 LEU A N 1
ATOM 727 C CA . LEU A 1 95 ? 7.441 -5.005 -0.348 1.00 91.19 95 LEU A CA 1
ATOM 728 C C . LEU A 1 95 ? 8.203 -3.686 -0.163 1.00 91.19 95 LEU A C 1
ATOM 730 O O . LEU A 1 95 ? 7.851 -2.700 -0.813 1.00 91.19 95 LEU A O 1
ATOM 734 N N . TYR A 1 96 ? 9.273 -3.675 0.639 1.00 90.75 96 TYR A N 1
ATOM 735 C CA . TYR A 1 96 ? 10.019 -2.456 0.988 1.00 90.75 96 TYR A CA 1
ATOM 736 C C . TYR A 1 96 ? 11.514 -2.510 0.629 1.00 90.75 96 TYR A C 1
ATOM 738 O O . TYR A 1 96 ? 12.121 -1.476 0.336 1.00 90.75 96 TYR A O 1
ATOM 746 N N . ASN A 1 97 ? 12.131 -3.694 0.591 1.00 93.19 97 ASN A N 1
ATOM 747 C CA . ASN A 1 97 ? 13.568 -3.835 0.384 1.00 93.19 97 ASN A CA 1
ATOM 748 C C . ASN A 1 97 ? 13.951 -3.764 -1.102 1.00 93.19 97 ASN A C 1
ATOM 750 O O . ASN A 1 97 ? 13.934 -4.755 -1.833 1.00 93.19 97 ASN A O 1
ATOM 754 N N . LYS A 1 98 ? 14.403 -2.581 -1.526 1.00 92.69 98 LYS A N 1
ATOM 755 C CA . LYS A 1 98 ? 14.806 -2.272 -2.911 1.00 92.69 98 LYS A CA 1
ATOM 756 C C . LYS A 1 98 ? 16.040 -3.042 -3.396 1.00 92.69 98 LYS A C 1
ATOM 758 O O . LYS A 1 98 ? 16.297 -3.054 -4.599 1.00 92.69 98 LYS A O 1
ATOM 763 N N . LYS A 1 99 ? 16.812 -3.655 -2.489 1.00 93.19 99 LYS A N 1
ATOM 764 C CA . LYS A 1 99 ? 18.009 -4.441 -2.830 1.00 93.19 99 LYS A CA 1
ATOM 765 C C . LYS A 1 99 ? 17.656 -5.838 -3.354 1.00 93.19 99 LYS A C 1
ATOM 767 O O . LYS A 1 99 ? 18.489 -6.469 -3.996 1.00 93.19 99 LYS A O 1
ATOM 772 N N . LEU A 1 100 ? 16.435 -6.322 -3.108 1.00 90.25 100 LEU A N 1
ATOM 773 C CA . LEU A 1 100 ? 15.978 -7.614 -3.615 1.00 90.25 100 LEU A CA 1
ATOM 774 C C . LEU A 1 100 ? 15.591 -7.510 -5.093 1.00 90.25 100 LEU A C 1
ATOM 776 O O . LEU A 1 100 ? 14.817 -6.639 -5.479 1.00 90.25 100 LEU A O 1
ATOM 780 N N . ASN A 1 101 ? 16.038 -8.459 -5.918 1.00 88.50 101 ASN A N 1
ATOM 781 C CA . ASN A 1 101 ? 15.629 -8.530 -7.329 1.00 88.50 101 ASN A CA 1
ATOM 782 C C . ASN A 1 101 ? 14.100 -8.634 -7.482 1.00 88.50 101 ASN A C 1
ATOM 784 O O . ASN A 1 101 ? 13.517 -7.995 -8.357 1.00 88.50 101 ASN A O 1
ATOM 788 N N . LEU A 1 102 ? 13.453 -9.360 -6.564 1.00 88.56 102 LEU A N 1
ATOM 789 C CA . LEU A 1 102 ? 12.000 -9.547 -6.506 1.00 88.56 102 LEU A CA 1
ATOM 790 C C . LEU A 1 102 ? 11.229 -8.275 -6.126 1.00 88.56 102 LEU A C 1
ATOM 792 O O . LEU A 1 102 ? 10.021 -8.211 -6.331 1.00 88.56 102 LEU A O 1
ATOM 796 N N . TYR A 1 103 ? 11.896 -7.234 -5.613 1.00 92.38 103 TYR A N 1
ATOM 797 C CA . TYR A 1 103 ? 11.243 -5.949 -5.350 1.00 92.38 103 TYR A CA 1
ATOM 798 C C . TYR A 1 103 ? 10.678 -5.330 -6.632 1.00 92.38 103 TYR A C 1
ATOM 800 O O . TYR A 1 103 ? 9.721 -4.560 -6.580 1.00 92.38 103 TYR A O 1
ATOM 808 N N . LYS A 1 104 ? 11.235 -5.655 -7.803 1.00 91.62 104 LYS A N 1
ATOM 809 C CA . LYS A 1 104 ? 10.744 -5.146 -9.091 1.00 91.62 104 LYS A CA 1
ATOM 810 C C . LYS A 1 104 ? 9.452 -5.834 -9.549 1.00 91.62 104 LYS A C 1
ATOM 812 O O . LYS A 1 104 ? 8.757 -5.282 -10.400 1.00 91.62 104 LYS A O 1
ATOM 817 N N . ASP A 1 105 ? 9.082 -6.967 -8.948 1.00 92.81 105 ASP A N 1
ATOM 818 C CA . ASP A 1 105 ? 7.907 -7.747 -9.340 1.00 92.81 105 ASP A CA 1
ATOM 819 C C . ASP A 1 105 ? 6.616 -7.142 -8.782 1.00 92.81 105 ASP A C 1
ATOM 821 O O . ASP A 1 105 ? 6.081 -7.546 -7.746 1.00 92.81 105 ASP A O 1
ATOM 825 N N . THR A 1 106 ? 6.074 -6.162 -9.502 1.00 91.81 106 THR A N 1
ATOM 826 C CA . THR A 1 106 ? 4.816 -5.488 -9.147 1.00 91.81 106 THR A CA 1
ATOM 827 C C . THR A 1 106 ? 3.645 -6.460 -9.034 1.00 91.81 106 THR A C 1
ATOM 829 O O . THR A 1 106 ? 2.869 -6.351 -8.093 1.00 91.81 106 THR A O 1
ATOM 832 N N . ALA A 1 107 ? 3.553 -7.463 -9.912 1.00 93.44 107 ALA A N 1
ATOM 833 C CA . ALA A 1 107 ? 2.487 -8.466 -9.871 1.00 93.44 107 ALA A CA 1
ATOM 834 C C . ALA A 1 107 ? 2.487 -9.281 -8.565 1.00 93.44 107 ALA A C 1
ATOM 836 O O . ALA A 1 107 ? 1.426 -9.546 -7.999 1.00 93.44 107 ALA A O 1
ATOM 837 N N . LYS A 1 108 ? 3.673 -9.645 -8.058 1.00 92.94 108 LYS A N 1
ATOM 838 C CA . LYS A 1 108 ? 3.809 -10.397 -6.804 1.00 92.94 108 LYS A CA 1
ATOM 839 C C . LYS A 1 108 ? 3.431 -9.534 -5.603 1.00 92.94 108 LYS A C 1
ATOM 841 O O . LYS A 1 108 ? 2.711 -9.998 -4.725 1.00 92.94 108 LYS A O 1
ATOM 846 N N . LYS A 1 109 ? 3.853 -8.268 -5.604 1.00 94.44 109 LYS A N 1
ATOM 847 C CA . LYS A 1 109 ? 3.502 -7.301 -4.556 1.00 94.44 109 LYS A CA 1
ATOM 848 C C . LYS A 1 109 ? 2.004 -7.002 -4.537 1.00 94.44 109 LYS A C 1
ATOM 850 O O . LYS A 1 109 ? 1.403 -7.030 -3.475 1.00 94.44 109 LYS A O 1
ATOM 855 N N . GLU A 1 110 ? 1.388 -6.782 -5.697 1.00 94.50 110 GLU A N 1
ATOM 856 C CA . GLU A 1 110 ? -0.065 -6.586 -5.816 1.00 94.50 110 GLU A CA 1
ATOM 857 C C . GLU A 1 110 ? -0.850 -7.781 -5.271 1.00 94.50 110 GLU A C 1
ATOM 859 O O . GLU A 1 110 ? -1.858 -7.590 -4.596 1.00 94.50 110 GLU A O 1
ATOM 864 N N . LYS A 1 111 ? -0.384 -9.011 -5.530 1.00 94.88 111 LYS A N 1
ATOM 865 C CA . LYS A 1 111 ? -0.995 -10.212 -4.955 1.00 94.88 111 LYS A CA 1
ATOM 866 C C . LYS A 1 111 ? -0.896 -10.208 -3.427 1.00 94.88 111 LYS A C 1
ATOM 868 O O . LYS A 1 111 ? -1.918 -10.345 -2.773 1.00 94.88 111 LYS A O 1
ATOM 873 N N . LEU A 1 112 ? 0.299 -9.979 -2.881 1.00 95.38 112 LEU A N 1
ATOM 874 C CA . LEU A 1 112 ? 0.521 -9.917 -1.432 1.00 95.38 112 LEU A CA 1
ATOM 875 C C . LEU A 1 112 ? -0.376 -8.868 -0.762 1.00 95.38 112 LEU A C 1
ATOM 877 O O . LEU A 1 112 ? -1.034 -9.166 0.229 1.00 95.38 112 LEU A O 1
ATOM 881 N N . TRP A 1 113 ? -0.457 -7.666 -1.336 1.00 95.50 113 TRP A N 1
ATOM 882 C CA . TRP A 1 113 ? -1.333 -6.612 -0.830 1.00 95.50 113 TRP A CA 1
ATOM 883 C C . TRP A 1 113 ? -2.809 -7.004 -0.862 1.00 95.50 113 TRP A C 1
ATOM 885 O O . TRP A 1 113 ? -3.530 -6.704 0.081 1.00 95.50 113 TRP A O 1
ATOM 895 N N . ARG A 1 114 ? -3.273 -7.666 -1.929 1.00 95.69 114 ARG A N 1
ATOM 896 C CA . ARG A 1 114 ? -4.656 -8.158 -2.004 1.00 95.69 114 ARG A CA 1
ATOM 897 C C . ARG A 1 114 ? -4.933 -9.224 -0.960 1.00 95.69 114 ARG A C 1
ATOM 899 O O . ARG A 1 114 ? -5.958 -9.135 -0.299 1.00 95.69 114 ARG A O 1
ATOM 906 N N . ASP A 1 115 ? -4.031 -10.185 -0.805 1.00 95.00 115 ASP A N 1
ATOM 907 C CA . ASP A 1 115 ? -4.192 -11.275 0.154 1.00 95.00 115 ASP A CA 1
ATOM 908 C C . ASP A 1 115 ? -4.275 -10.707 1.587 1.00 95.00 115 ASP A C 1
ATOM 910 O O . ASP A 1 115 ? -5.216 -11.023 2.315 1.00 95.00 115 ASP A O 1
ATOM 914 N N . LYS A 1 116 ? -3.390 -9.763 1.955 1.00 94.06 116 LYS A N 1
ATOM 915 C CA . LYS A 1 116 ? -3.428 -9.100 3.274 1.00 94.06 116 LYS A CA 1
ATOM 916 C C . LYS A 1 116 ? -4.646 -8.190 3.458 1.00 94.06 116 LYS A C 1
ATOM 918 O O . LYS A 1 116 ? -5.221 -8.140 4.540 1.00 94.06 116 LYS A O 1
ATOM 923 N N . ALA A 1 117 ? -5.075 -7.490 2.408 1.00 92.94 117 ALA A N 1
ATOM 924 C CA . ALA A 1 117 ? -6.283 -6.666 2.441 1.00 92.94 117 ALA A CA 1
ATOM 925 C C . ALA A 1 117 ? -7.543 -7.512 2.686 1.00 92.94 117 ALA A C 1
ATOM 927 O O . ALA A 1 117 ? -8.402 -7.116 3.471 1.00 92.94 117 ALA A O 1
ATOM 928 N N . VAL A 1 118 ? -7.628 -8.690 2.058 1.00 94.00 118 VAL A N 1
ATOM 929 C CA . VAL A 1 118 ? -8.719 -9.653 2.271 1.00 94.00 118 VAL A CA 1
ATOM 930 C C . VAL A 1 118 ? -8.693 -10.204 3.695 1.00 94.00 118 VAL A C 1
ATOM 932 O O . VAL A 1 118 ? -9.743 -10.251 4.328 1.00 94.00 118 VAL A O 1
ATOM 935 N N . GLU A 1 119 ? -7.516 -10.567 4.209 1.00 92.50 119 GLU A N 1
ATOM 936 C CA . GLU A 1 119 ? -7.349 -11.051 5.587 1.00 92.50 119 GLU A CA 1
ATOM 937 C C . GLU A 1 119 ? -7.813 -10.017 6.622 1.00 92.50 119 GLU A C 1
ATOM 939 O O . GLU A 1 119 ? -8.536 -10.352 7.554 1.00 92.50 119 GLU A O 1
ATOM 944 N N . MET A 1 120 ? -7.455 -8.748 6.419 1.00 89.12 120 MET A N 1
ATOM 945 C CA . MET A 1 120 ? -7.787 -7.652 7.337 1.00 89.12 120 MET A CA 1
ATOM 946 C C . MET A 1 120 ? -9.171 -7.034 7.066 1.00 89.12 120 MET A C 1
ATOM 948 O O . MET A 1 120 ? -9.571 -6.100 7.754 1.00 89.12 120 MET A O 1
ATOM 952 N N . GLY A 1 121 ? -9.895 -7.496 6.040 1.00 89.69 121 GLY A N 1
ATOM 953 C CA . GLY A 1 121 ? -11.201 -6.948 5.655 1.00 89.69 121 GLY A CA 1
ATOM 954 C C . GLY A 1 121 ? -11.167 -5.48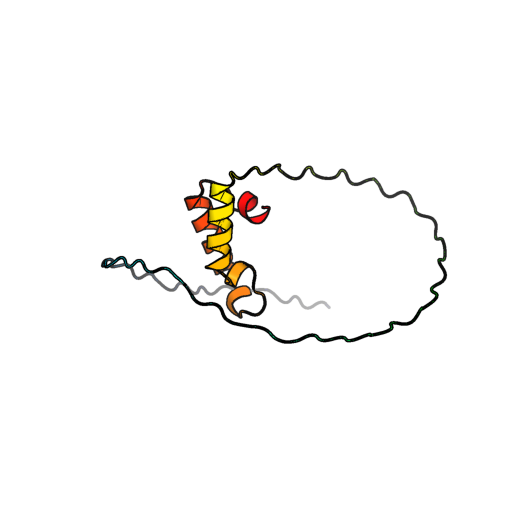9 5.172 1.00 89.69 121 GLY A C 1
ATOM 955 O O . GLY A 1 121 ? -12.170 -4.782 5.270 1.00 89.69 121 GLY A O 1
ATOM 956 N N . LYS A 1 122 ? -10.026 -5.019 4.657 1.00 89.81 122 LYS A N 1
ATOM 957 C CA . LYS A 1 122 ? -9.787 -3.623 4.248 1.00 89.81 122 LYS A CA 1
ATOM 958 C C . LYS A 1 122 ? -9.507 -3.514 2.751 1.00 89.81 122 LYS A C 1
ATOM 960 O O . LYS A 1 122 ? -9.333 -4.506 2.050 1.00 89.81 122 LYS A O 1
ATOM 965 N N . SER A 1 123 ? -9.481 -2.290 2.224 1.00 91.06 123 SER A N 1
ATOM 966 C CA . SER A 1 123 ? -9.101 -2.061 0.829 1.00 91.06 123 SER A CA 1
ATOM 967 C C . SER A 1 123 ? -7.584 -1.983 0.671 1.00 91.06 123 SER A C 1
ATOM 969 O O . SER A 1 123 ? -6.860 -1.497 1.539 1.00 91.06 123 SER A O 1
ATOM 971 N N . VAL A 1 124 ? -7.097 -2.435 -0.485 1.00 91.50 124 VAL A N 1
ATOM 972 C CA . VAL A 1 124 ? -5.667 -2.400 -0.820 1.00 91.50 124 VAL A CA 1
ATOM 973 C C . VAL A 1 124 ? -5.116 -0.973 -0.800 1.00 91.50 124 VAL A C 1
ATOM 975 O O . VAL A 1 124 ? -3.984 -0.761 -0.379 1.00 91.50 124 VAL A O 1
ATOM 978 N N . ASP A 1 125 ? -5.902 0.007 -1.245 1.00 89.69 125 ASP A N 1
ATOM 979 C CA . ASP A 1 125 ? -5.479 1.408 -1.265 1.00 89.69 125 ASP A CA 1
ATOM 980 C C . ASP A 1 125 ? -5.292 1.964 0.147 1.00 89.69 125 ASP A C 1
ATOM 982 O O . ASP A 1 125 ? -4.329 2.679 0.394 1.00 89.69 125 ASP A O 1
ATOM 986 N N . VAL A 1 126 ? -6.163 1.586 1.086 1.00 88.62 126 VAL A N 1
ATOM 987 C CA . VAL A 1 126 ? -6.046 1.967 2.500 1.00 88.62 126 VAL A CA 1
ATOM 988 C C . VAL A 1 126 ? -4.778 1.371 3.110 1.00 88.62 126 VAL A C 1
ATOM 990 O O . VAL A 1 126 ? -4.015 2.084 3.754 1.00 88.62 126 VAL A O 1
ATOM 993 N N . LEU A 1 127 ? -4.501 0.097 2.825 1.00 89.69 127 LEU A N 1
ATOM 994 C CA . LEU A 1 127 ? -3.294 -0.592 3.290 1.00 89.69 127 LEU A CA 1
ATOM 995 C C . LEU A 1 127 ? -1.993 -0.003 2.726 1.00 89.69 127 LEU A C 1
ATOM 997 O O . LEU A 1 127 ? -0.972 -0.033 3.395 1.00 89.69 127 LEU A O 1
ATOM 1001 N N . LYS A 1 128 ? -2.013 0.523 1.498 1.00 88.88 128 LYS A N 1
ATOM 1002 C CA . LYS A 1 128 ? -0.837 1.157 0.878 1.00 88.88 128 LYS A CA 1
ATOM 1003 C C . LYS A 1 128 ? -0.583 2.589 1.363 1.00 88.88 128 LYS A C 1
ATOM 1005 O O . LYS A 1 128 ? 0.480 3.128 1.062 1.00 88.88 128 LYS A O 1
ATOM 1010 N N . ILE A 1 129 ? -1.579 3.232 1.978 1.00 88.88 129 ILE A N 1
ATOM 1011 C CA . ILE A 1 129 ? -1.496 4.623 2.455 1.00 88.88 129 ILE A CA 1
ATOM 1012 C C . ILE A 1 129 ? -1.083 4.691 3.928 1.00 88.88 129 ILE A C 1
ATOM 1014 O O . ILE A 1 129 ? -0.487 5.701 4.304 1.00 88.88 129 ILE A O 1
ATOM 1018 N N . TRP A 1 130 ? -1.428 3.668 4.717 1.00 87.31 130 TRP A N 1
ATOM 1019 C CA . TRP A 1 130 ? -0.945 3.506 6.088 1.00 87.31 130 TRP A CA 1
ATOM 1020 C C . TRP A 1 130 ? 0.585 3.471 6.121 1.00 87.31 130 TRP A C 1
ATOM 1022 O O . TRP A 1 130 ? 1.153 4.248 6.918 1.00 87.31 130 TRP A O 1
#